Protein AF-A0A269ZG62-F1 (afdb_monomer_lite)

Radius of gyration: 19.11 Å; chains: 1; bounding box: 53×23×60 Å

Sequence (99 aa):
MLSLSNDHGPSASDSIGVIVLLVGWLCLLVPLLRARRLVPKPRLVLMAFCAGLVVTAWSVLLDAGLWWILGVTLAAGVQVAAASAVAWPRQSEFERAAG

Secondary structure (DSSP, 8-state):
---------S-HHHHHHHHHHHHHHHHHHHHHHHHTTTSSSHHHHHHHHHHHHHHHHHHHHTT-TTHHHHHHHHHHHHHHHHHHHHHHHHHHHHHHHH-

Structure (mmCIF, N/CA/C/O backbone):
data_AF-A0A269ZG62-F1
#
_entry.id   AF-A0A269ZG62-F1
#
loop_
_atom_site.group_PDB
_atom_site.id
_atom_site.type_symbol
_atom_site.label_atom_id
_atom_site.label_alt_id
_atom_site.label_comp_id
_atom_site.label_asym_id
_atom_site.label_entity_id
_atom_site.label_seq_id
_atom_site.pdbx_PDB_ins_code
_atom_site.Cartn_x
_atom_site.Cartn_y
_atom_site.Cartn_z
_atom_site.occupancy
_atom_site.B_iso_or_equiv
_atom_site.auth_seq_id
_atom_site.auth_comp_id
_atom_site.auth_asym_id
_atom_site.auth_atom_id
_atom_site.pdbx_PDB_model_num
ATOM 1 N N . MET A 1 1 ? 37.589 -10.241 -23.067 1.00 39.53 1 MET A N 1
ATOM 2 C CA . MET A 1 1 ? 36.638 -9.172 -23.438 1.00 39.53 1 MET A CA 1
ATOM 3 C C . MET A 1 1 ? 35.261 -9.806 -23.526 1.00 39.53 1 MET A C 1
ATOM 5 O O . MET A 1 1 ? 34.955 -10.451 -24.518 1.00 39.53 1 MET A O 1
ATOM 9 N N . LEU A 1 2 ? 34.503 -9.760 -22.429 1.00 42.41 2 LEU A N 1
ATOM 10 C CA . LEU A 1 2 ? 33.143 -10.294 -22.375 1.00 42.41 2 LEU A CA 1
ATOM 11 C C . LEU A 1 2 ? 32.220 -9.284 -23.051 1.00 42.41 2 LEU A C 1
ATOM 13 O O . LEU A 1 2 ? 32.020 -8.180 -22.552 1.00 42.41 2 LEU A O 1
ATOM 17 N N . SER A 1 3 ? 31.740 -9.669 -24.226 1.00 40.72 3 SER A N 1
ATOM 18 C CA . SER A 1 3 ? 30.716 -8.961 -24.978 1.00 40.72 3 SER A CA 1
ATOM 19 C C . SER A 1 3 ? 29.434 -8.921 -24.138 1.00 40.72 3 SER A C 1
ATOM 21 O O . SER A 1 3 ? 28.768 -9.943 -23.987 1.00 40.72 3 SER A O 1
ATOM 23 N N . LEU A 1 4 ? 29.106 -7.763 -23.555 1.00 46.72 4 LEU A N 1
ATOM 24 C CA . LEU A 1 4 ? 27.808 -7.477 -22.929 1.00 46.72 4 LEU A CA 1
ATOM 25 C C . LEU A 1 4 ? 26.764 -7.267 -24.037 1.00 46.72 4 LEU A C 1
ATOM 27 O O . LEU A 1 4 ? 26.228 -6.186 -24.249 1.00 46.72 4 LEU A O 1
ATOM 31 N N . SER A 1 5 ? 26.520 -8.338 -24.791 1.00 52.75 5 SER A N 1
ATOM 32 C CA . SER A 1 5 ? 25.323 -8.507 -25.601 1.00 52.75 5 SER A CA 1
ATOM 33 C C . SER A 1 5 ? 24.185 -8.855 -24.648 1.00 52.75 5 SER A C 1
ATOM 35 O O . SER A 1 5 ? 24.060 -9.986 -24.191 1.00 52.75 5 SER A O 1
ATOM 37 N N . ASN A 1 6 ? 23.387 -7.864 -24.283 1.00 46.19 6 ASN A N 1
ATOM 38 C CA . ASN A 1 6 ? 22.005 -7.830 -24.729 1.00 46.19 6 ASN A CA 1
ATOM 39 C C . ASN A 1 6 ? 21.256 -6.710 -24.023 1.00 46.19 6 ASN A C 1
ATOM 41 O O . ASN A 1 6 ? 21.131 -6.659 -22.802 1.00 46.19 6 ASN A O 1
ATOM 45 N N . ASP A 1 7 ? 20.692 -5.903 -24.893 1.00 53.06 7 ASP A N 1
ATOM 46 C CA . ASP A 1 7 ? 19.609 -4.960 -24.743 1.00 53.06 7 ASP A CA 1
ATOM 47 C C . ASP A 1 7 ? 18.327 -5.671 -24.245 1.00 53.06 7 ASP A C 1
ATOM 49 O O . ASP A 1 7 ? 17.338 -5.806 -24.962 1.00 53.06 7 ASP A O 1
ATOM 53 N N . HIS A 1 8 ? 18.345 -6.217 -23.025 1.00 48.53 8 HIS A N 1
ATOM 54 C CA . HIS A 1 8 ? 17.120 -6.640 -22.354 1.00 48.53 8 HIS A CA 1
ATOM 55 C C . HIS A 1 8 ? 16.620 -5.451 -21.541 1.00 48.53 8 HIS A C 1
ATOM 57 O O . HIS A 1 8 ? 17.085 -5.203 -20.429 1.00 48.53 8 HIS A O 1
ATOM 63 N N . GLY A 1 9 ? 15.644 -4.728 -22.098 1.00 56.91 9 GLY A N 1
ATOM 64 C CA . GLY A 1 9 ? 14.714 -3.950 -21.281 1.00 56.91 9 GLY A CA 1
ATOM 65 C C . GLY A 1 9 ? 14.138 -4.810 -20.140 1.00 56.91 9 GLY A C 1
ATOM 66 O O . GLY A 1 9 ? 14.290 -6.036 -20.176 1.00 56.91 9 GLY A O 1
ATOM 67 N N . PRO A 1 10 ? 13.501 -4.192 -19.127 1.00 52.19 10 PRO A N 1
ATOM 68 C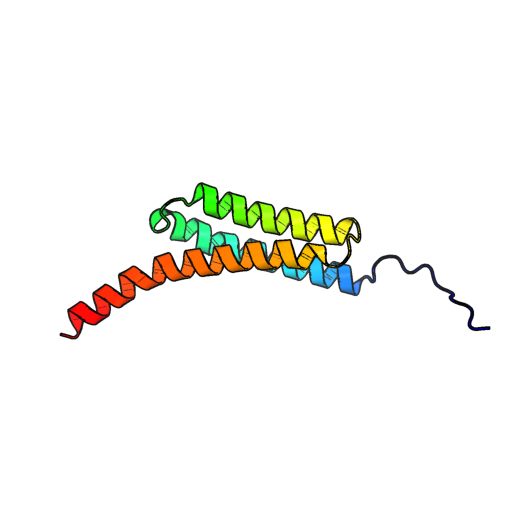 CA . PRO A 1 10 ? 13.094 -4.851 -17.882 1.00 52.19 10 PRO A CA 1
ATOM 69 C C . PRO A 1 10 ? 12.551 -6.256 -18.144 1.00 52.19 10 PRO A C 1
ATOM 71 O O . PRO A 1 10 ? 11.636 -6.429 -18.954 1.00 52.19 10 PRO A O 1
ATOM 74 N N . SER A 1 11 ? 13.161 -7.259 -17.503 1.00 65.56 11 SER A N 1
ATOM 75 C CA . SER A 1 11 ? 12.835 -8.665 -17.735 1.00 65.56 11 SER A CA 1
ATOM 76 C C . SER A 1 11 ? 11.323 -8.863 -17.616 1.00 65.56 11 SER A C 1
ATOM 78 O O . SER A 1 11 ? 10.685 -8.338 -16.700 1.00 65.56 11 SER A O 1
ATOM 80 N N . ALA A 1 12 ? 10.722 -9.639 -18.520 1.00 60.03 12 ALA A N 1
ATOM 81 C CA . ALA A 1 12 ? 9.287 -9.928 -18.474 1.00 60.03 12 ALA A CA 1
ATOM 82 C C . ALA A 1 12 ? 8.847 -10.480 -17.097 1.00 60.03 12 ALA A C 1
ATOM 84 O O . ALA A 1 12 ? 7.721 -10.237 -16.662 1.00 60.03 12 ALA A O 1
ATOM 85 N N . SER A 1 13 ? 9.753 -11.155 -1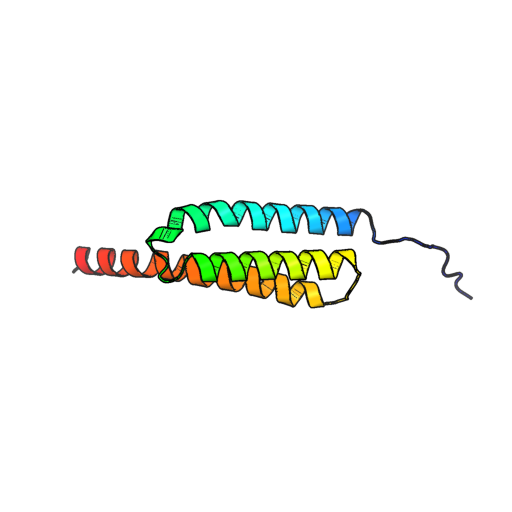6.376 1.00 60.34 13 SER A N 1
ATOM 86 C CA . SER A 1 13 ? 9.547 -11.607 -14.994 1.00 60.34 13 SER A CA 1
ATOM 87 C C . SER A 1 13 ? 9.327 -10.465 -13.999 1.00 60.34 13 SER A C 1
ATOM 89 O O . SER A 1 13 ? 8.477 -10.585 -13.117 1.00 60.34 13 SER A O 1
ATOM 91 N N . ASP A 1 14 ? 10.048 -9.355 -14.148 1.00 67.56 14 ASP A N 1
ATOM 92 C CA . ASP A 1 14 ? 9.991 -8.213 -13.228 1.00 67.56 14 ASP A CA 1
ATOM 93 C C . ASP A 1 14 ? 8.665 -7.473 -13.389 1.00 67.56 14 ASP A C 1
ATOM 95 O O . ASP A 1 14 ? 8.010 -7.107 -12.412 1.00 67.56 14 ASP A O 1
ATOM 99 N N . SER A 1 15 ? 8.200 -7.366 -14.636 1.00 69.12 15 SER A N 1
ATOM 100 C CA . SER A 1 15 ? 6.886 -6.808 -14.960 1.00 69.12 15 SER A CA 1
ATOM 101 C C . SER A 1 15 ? 5.751 -7.640 -14.356 1.00 69.12 15 SER A C 1
ATOM 103 O O . SER A 1 15 ? 4.825 -7.087 -13.761 1.00 69.12 15 SER A O 1
ATOM 105 N N . ILE A 1 16 ? 5.829 -8.974 -14.450 1.00 77.06 16 ILE A N 1
ATOM 106 C CA . ILE A 1 16 ? 4.832 -9.876 -13.851 1.00 77.06 16 ILE A CA 1
ATOM 107 C C . ILE A 1 16 ? 4.843 -9.752 -12.325 1.00 77.06 16 ILE A C 1
ATOM 109 O O . ILE A 1 16 ? 3.776 -9.632 -11.722 1.00 77.06 16 ILE A O 1
ATOM 113 N N . GLY A 1 17 ? 6.023 -9.729 -11.698 1.00 77.56 17 GLY A N 1
ATOM 114 C CA . GLY A 1 17 ? 6.155 -9.554 -10.251 1.00 77.56 17 GLY A CA 1
ATOM 115 C C . GLY A 1 17 ? 5.495 -8.265 -9.763 1.00 77.56 17 GLY A C 1
ATOM 116 O O . GLY A 1 17 ? 4.773 -8.272 -8.766 1.00 77.56 17 GLY A O 1
ATOM 117 N N . VAL A 1 18 ? 5.656 -7.174 -10.511 1.00 76.94 18 VAL A N 1
ATOM 118 C CA . VAL A 1 18 ? 5.062 -5.876 -10.172 1.00 76.94 18 VAL A CA 1
ATOM 119 C C . VAL A 1 18 ? 3.557 -5.868 -10.406 1.00 76.94 18 VAL A C 1
ATOM 121 O O . VAL A 1 18 ? 2.822 -5.349 -9.568 1.00 76.94 18 VAL A O 1
ATOM 124 N N . ILE A 1 19 ? 3.069 -6.475 -11.491 1.00 81.00 19 ILE A N 1
ATOM 125 C CA . ILE A 1 19 ? 1.627 -6.622 -11.726 1.00 81.00 19 ILE A CA 1
ATOM 126 C C . ILE A 1 19 ? 0.989 -7.413 -10.581 1.00 81.00 19 ILE A C 1
ATOM 128 O O . ILE A 1 19 ? -0.000 -6.963 -10.007 1.00 81.00 19 ILE A O 1
ATOM 132 N N . VAL A 1 20 ? 1.573 -8.552 -10.200 1.00 84.19 20 VAL A N 1
ATOM 133 C CA . VAL A 1 20 ? 1.081 -9.376 -9.086 1.00 84.19 20 VAL A CA 1
ATOM 134 C C . VAL A 1 20 ? 1.114 -8.593 -7.774 1.00 84.19 20 VAL A C 1
ATOM 136 O O . VAL A 1 20 ? 0.136 -8.620 -7.027 1.00 84.19 20 VAL A O 1
ATOM 139 N N . LEU A 1 21 ? 2.191 -7.847 -7.514 1.00 81.69 21 LEU A N 1
ATOM 140 C CA . LEU A 1 21 ? 2.323 -6.993 -6.336 1.00 81.69 21 LEU A CA 1
ATOM 141 C C . LEU A 1 21 ? 1.215 -5.930 -6.294 1.00 81.69 21 LEU A C 1
ATOM 143 O O . LEU A 1 21 ? 0.507 -5.818 -5.295 1.00 81.69 21 LEU A O 1
ATOM 147 N N . LEU A 1 22 ? 1.029 -5.172 -7.378 1.00 80.81 22 LEU A N 1
ATOM 148 C CA . LEU A 1 22 ? 0.021 -4.113 -7.473 1.00 80.81 22 LEU A CA 1
ATOM 149 C C . LEU A 1 22 ? -1.401 -4.668 -7.350 1.00 80.81 22 LEU A C 1
ATOM 151 O O . LEU A 1 22 ? -2.213 -4.102 -6.619 1.00 80.81 22 LEU A O 1
ATOM 155 N N . VAL A 1 23 ? -1.697 -5.791 -8.012 1.00 85.19 23 VAL A N 1
ATOM 156 C CA . VAL A 1 23 ? -2.993 -6.475 -7.903 1.00 85.19 23 VAL A CA 1
ATOM 157 C C . VAL A 1 23 ? -3.232 -6.947 -6.469 1.00 85.19 23 VAL A C 1
ATOM 159 O O . VAL A 1 23 ? -4.307 -6.702 -5.921 1.00 85.19 23 VAL A O 1
ATOM 162 N N . GLY A 1 24 ? -2.226 -7.546 -5.825 1.00 83.75 24 GLY A N 1
ATOM 163 C CA . GLY A 1 24 ? -2.299 -7.958 -4.423 1.00 83.75 24 GLY A CA 1
ATOM 164 C C . GLY A 1 24 ? -2.607 -6.787 -3.488 1.00 83.75 24 GLY A C 1
ATOM 165 O O . GLY A 1 24 ? -3.492 -6.881 -2.635 1.00 83.75 24 GLY A O 1
ATOM 166 N N . TRP A 1 25 ? -1.958 -5.641 -3.696 1.00 80.19 25 TRP A N 1
ATOM 167 C CA . TRP A 1 25 ? -2.262 -4.422 -2.951 1.00 80.19 25 TRP A CA 1
ATOM 168 C C . TRP A 1 25 ? -3.677 -3.896 -3.222 1.00 80.19 25 TRP A C 1
ATOM 170 O O . TRP A 1 25 ? -4.382 -3.519 -2.286 1.00 80.19 25 TRP A O 1
ATOM 180 N N . LEU A 1 26 ? -4.145 -3.917 -4.470 1.00 80.38 26 LEU A N 1
ATOM 181 C CA . LEU A 1 26 ? -5.523 -3.551 -4.812 1.00 80.38 26 LEU A CA 1
ATOM 182 C C . LEU A 1 26 ? -6.553 -4.437 -4.096 1.00 80.38 26 LEU A C 1
ATOM 184 O O . LEU A 1 26 ? -7.570 -3.929 -3.620 1.00 80.38 26 LEU A O 1
ATOM 188 N N . CYS A 1 27 ? -6.287 -5.735 -3.939 1.00 82.25 27 CYS A N 1
ATOM 189 C CA . CYS A 1 27 ? -7.154 -6.622 -3.160 1.00 82.25 27 CYS A CA 1
ATOM 190 C C . CYS A 1 27 ? -7.252 -6.193 -1.685 1.00 82.25 27 CYS A C 1
ATOM 192 O O . CYS A 1 27 ? -8.331 -6.276 -1.095 1.00 82.25 27 CYS A O 1
ATOM 194 N N . LEU A 1 28 ? -6.169 -5.663 -1.104 1.00 75.00 28 LEU A N 1
ATOM 195 C CA . LEU A 1 28 ? -6.143 -5.128 0.265 1.00 75.00 28 LEU A CA 1
ATOM 196 C C . LEU A 1 28 ? -6.864 -3.776 0.412 1.00 75.00 28 LEU A C 1
ATOM 198 O O . LEU A 1 28 ? -7.142 -3.332 1.529 1.00 75.00 28 LEU A O 1
ATOM 202 N N . LEU A 1 29 ? -7.263 -3.142 -0.690 1.00 78.69 29 LEU A N 1
ATOM 203 C CA . LEU A 1 29 ? -8.133 -1.966 -0.660 1.00 78.69 29 LEU A CA 1
ATOM 204 C C . LEU A 1 29 ? -9.553 -2.324 -0.186 1.00 78.69 29 LEU A C 1
ATOM 206 O O . LEU A 1 29 ? -10.193 -1.551 0.525 1.00 78.69 29 LEU A O 1
ATOM 210 N N . VAL A 1 30 ? -10.051 -3.511 -0.543 1.00 78.88 30 VAL A N 1
ATOM 211 C CA . VAL A 1 30 ? -11.403 -3.979 -0.193 1.00 78.88 30 VAL A CA 1
ATOM 212 C C . VAL A 1 30 ? -11.627 -4.070 1.326 1.00 78.88 30 VAL A C 1
ATOM 214 O O . VAL A 1 30 ? -12.607 -3.485 1.805 1.00 78.88 30 VAL A O 1
ATOM 217 N N . PRO A 1 31 ? -10.776 -4.753 2.121 1.00 75.12 31 PRO A N 1
ATOM 218 C CA . PRO A 1 31 ? -10.936 -4.786 3.573 1.00 75.12 31 PRO A CA 1
ATOM 219 C C . PRO A 1 31 ? -10.791 -3.396 4.200 1.00 75.12 31 PRO A C 1
ATOM 221 O O . PRO A 1 31 ? -11.558 -3.071 5.105 1.00 75.12 31 PRO A O 1
ATOM 224 N N . LEU A 1 32 ? -9.908 -2.540 3.672 1.00 76.69 32 LEU A N 1
ATOM 225 C CA . LEU A 1 32 ? -9.756 -1.152 4.121 1.00 76.69 32 LEU A CA 1
ATOM 226 C C . LEU A 1 32 ? -11.053 -0.345 3.930 1.00 76.69 32 LEU A C 1
ATOM 228 O O . LEU A 1 32 ? -11.513 0.350 4.838 1.00 76.69 32 LEU A O 1
ATOM 232 N N . LEU A 1 33 ? -11.691 -0.480 2.764 1.00 79.56 33 LEU A N 1
ATOM 233 C CA . LEU A 1 33 ? -12.966 0.167 2.455 1.00 79.56 33 LEU A CA 1
ATOM 234 C C . LEU A 1 33 ? -14.112 -0.365 3.322 1.00 79.56 33 LEU A C 1
ATOM 236 O O . LEU A 1 33 ? -14.976 0.413 3.727 1.00 79.56 33 LEU A O 1
ATOM 240 N N . ARG A 1 34 ? -14.120 -1.663 3.648 1.00 80.06 34 ARG A N 1
ATOM 241 C CA . ARG A 1 34 ? -15.098 -2.251 4.580 1.00 80.06 34 ARG A CA 1
ATOM 242 C C . ARG A 1 34 ? -14.888 -1.751 6.012 1.00 80.06 34 ARG A C 1
ATOM 244 O O . ARG A 1 34 ? -15.857 -1.401 6.681 1.00 80.06 34 ARG A O 1
ATOM 251 N N . ALA A 1 35 ? -13.636 -1.641 6.454 1.00 75.44 35 ALA A N 1
ATOM 252 C CA . ALA A 1 35 ? -13.257 -1.181 7.789 1.00 75.44 35 ALA A CA 1
ATOM 253 C C . ALA A 1 35 ? -13.272 0.350 7.956 1.00 75.44 35 ALA A C 1
ATOM 255 O O . ALA A 1 35 ? -13.054 0.848 9.058 1.00 75.44 35 ALA A O 1
ATOM 256 N N . ARG A 1 36 ? -13.585 1.119 6.904 1.00 75.81 36 ARG A N 1
ATOM 257 C CA . ARG A 1 36 ? -13.517 2.594 6.899 1.00 75.81 36 ARG A CA 1
ATOM 258 C C . ARG A 1 36 ? -14.280 3.292 8.030 1.00 75.81 36 ARG A C 1
ATOM 260 O O . ARG A 1 36 ? -13.955 4.425 8.352 1.00 75.81 36 ARG A O 1
ATOM 267 N N . ARG A 1 37 ? -15.316 2.654 8.588 1.00 77.56 37 ARG A N 1
ATOM 268 C CA . ARG A 1 37 ? -16.115 3.200 9.702 1.00 77.56 37 ARG A CA 1
ATOM 269 C C . ARG A 1 37 ? -15.404 3.103 11.055 1.00 77.56 37 ARG A C 1
ATOM 271 O O . ARG A 1 37 ? -15.753 3.846 11.958 1.00 77.56 37 ARG A O 1
ATOM 278 N N . LEU A 1 38 ? -14.439 2.194 11.181 1.00 76.00 38 LEU A N 1
ATOM 279 C CA . LEU A 1 38 ? -13.662 1.950 12.400 1.00 76.00 38 LEU A CA 1
ATOM 280 C C . LEU A 1 38 ? -12.355 2.756 12.422 1.00 76.00 38 LEU A C 1
ATOM 282 O O . LEU A 1 38 ? -11.719 2.890 13.460 1.00 76.00 38 LEU A O 1
ATOM 286 N N . VAL A 1 39 ? -11.951 3.303 11.274 1.00 74.62 39 VAL A N 1
ATOM 287 C CA . VAL A 1 39 ? -10.732 4.098 11.130 1.00 74.62 39 VAL A CA 1
ATOM 288 C C . VAL A 1 39 ? -11.071 5.581 11.339 1.00 74.62 39 VAL A C 1
ATOM 290 O O . VAL A 1 39 ? -11.975 6.079 10.671 1.00 74.62 39 VAL A O 1
ATOM 293 N N . PRO A 1 40 ? -10.342 6.333 12.188 1.00 72.44 40 PRO A N 1
ATOM 294 C CA . PRO A 1 40 ? -10.676 7.726 12.512 1.00 72.44 40 PRO A CA 1
ATOM 295 C C . PRO A 1 40 ? -10.530 8.700 11.330 1.00 72.44 40 PRO A C 1
ATOM 297 O O . PRO A 1 40 ? -11.227 9.710 11.265 1.00 72.44 40 PRO A O 1
ATOM 300 N N . LYS A 1 41 ? -9.637 8.416 10.370 1.00 82.00 41 LYS A N 1
ATOM 301 C CA . LYS A 1 41 ? -9.432 9.230 9.154 1.00 82.00 41 LYS A CA 1
ATOM 302 C C . LYS A 1 41 ? -9.310 8.346 7.905 1.00 82.00 41 LYS A C 1
ATOM 304 O O . LYS A 1 41 ? -8.234 8.264 7.311 1.00 82.00 41 LYS A O 1
ATOM 309 N N . PRO A 1 42 ? -10.402 7.702 7.455 1.00 80.88 42 PRO A N 1
ATOM 310 C CA . PRO A 1 42 ? -10.344 6.683 6.407 1.00 80.88 42 PRO A CA 1
ATOM 311 C C . PRO A 1 42 ? -9.912 7.253 5.054 1.00 80.88 42 PRO A C 1
ATOM 313 O O . PRO A 1 42 ? -9.238 6.573 4.291 1.00 80.88 42 PRO A O 1
ATOM 316 N N . ARG A 1 43 ? -10.246 8.520 4.767 1.00 85.44 43 ARG A N 1
ATOM 317 C CA . ARG A 1 43 ? -9.793 9.211 3.550 1.00 85.44 43 ARG A CA 1
ATOM 318 C C . ARG A 1 43 ? -8.279 9.400 3.530 1.00 85.44 43 ARG A C 1
ATOM 320 O O . ARG A 1 43 ? -7.669 9.179 2.498 1.00 8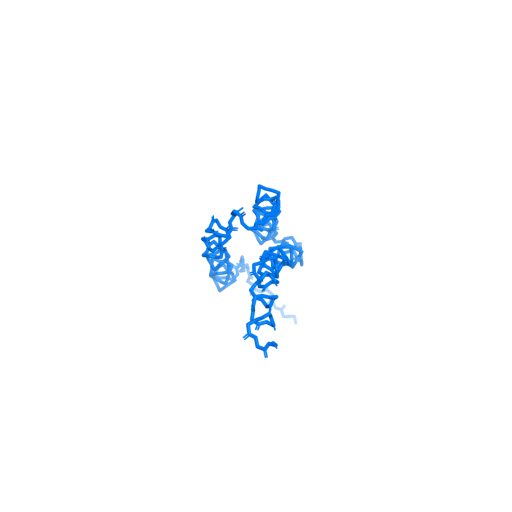5.44 43 ARG A O 1
ATOM 327 N N . LEU A 1 44 ? -7.686 9.780 4.661 1.00 84.62 44 LEU A N 1
ATOM 328 C CA . LEU A 1 44 ? -6.248 10.034 4.758 1.00 84.62 44 LEU A CA 1
ATOM 329 C C . LEU A 1 44 ? -5.457 8.725 4.646 1.00 84.62 44 LEU A C 1
ATOM 331 O O . LEU A 1 44 ? -4.477 8.661 3.915 1.00 84.62 44 LEU A O 1
ATOM 335 N N . VAL A 1 45 ? -5.955 7.665 5.285 1.00 84.50 45 VAL A N 1
ATOM 336 C CA . VAL A 1 45 ? -5.446 6.290 5.156 1.00 84.50 45 VAL A CA 1
ATOM 337 C C . VAL A 1 45 ? -5.543 5.810 3.703 1.00 84.50 45 VAL A C 1
ATOM 339 O O . VAL A 1 45 ? -4.557 5.341 3.147 1.00 84.50 45 VAL A O 1
ATOM 342 N N . LEU A 1 46 ? -6.687 6.004 3.040 1.00 85.50 46 LEU A N 1
ATOM 343 C CA . LEU A 1 46 ? -6.856 5.645 1.630 1.00 85.50 46 LEU A CA 1
ATOM 344 C C . LEU A 1 46 ? -5.914 6.438 0.710 1.00 85.50 46 LEU A C 1
ATOM 346 O O . LEU A 1 46 ? -5.291 5.853 -0.168 1.00 85.50 46 LEU A O 1
ATOM 350 N N . MET A 1 47 ? -5.772 7.750 0.923 1.00 88.62 47 MET A N 1
ATOM 351 C CA . MET A 1 47 ? -4.852 8.589 0.148 1.00 88.62 47 MET A CA 1
ATOM 352 C C . MET A 1 47 ? -3.397 8.159 0.341 1.00 88.62 47 MET A C 1
ATOM 354 O O . MET A 1 47 ? -2.674 8.064 -0.643 1.00 88.62 47 MET A O 1
ATOM 358 N N . ALA A 1 48 ? -2.979 7.852 1.572 1.00 86.50 48 ALA A N 1
ATOM 359 C CA . ALA A 1 48 ? -1.632 7.363 1.860 1.00 86.50 48 ALA A CA 1
ATOM 360 C C . ALA A 1 48 ? -1.366 5.996 1.207 1.00 86.50 48 ALA A C 1
ATOM 362 O O . ALA A 1 48 ? -0.300 5.783 0.636 1.00 86.50 48 ALA A O 1
ATOM 363 N N . PHE A 1 49 ? -2.354 5.097 1.227 1.00 87.44 49 PHE A N 1
ATOM 364 C CA . PHE A 1 49 ? -2.266 3.808 0.547 1.00 87.44 49 PHE A CA 1
ATOM 365 C C . PHE A 1 49 ? -2.126 3.966 -0.973 1.00 87.44 49 PHE A C 1
ATOM 367 O O . PHE A 1 49 ? -1.219 3.397 -1.578 1.00 87.44 49 PHE A O 1
ATOM 374 N N . CYS A 1 50 ? -2.981 4.789 -1.590 1.00 87.94 50 CYS A N 1
ATOM 375 C CA . CYS A 1 50 ? -2.904 5.085 -3.019 1.00 87.94 50 CYS A CA 1
ATOM 376 C C . CYS A 1 50 ? -1.586 5.775 -3.387 1.00 87.94 50 CYS A C 1
ATOM 378 O O . CYS A 1 50 ? -0.998 5.442 -4.409 1.00 87.94 50 CYS A O 1
ATOM 380 N N . ALA A 1 51 ? -1.093 6.695 -2.553 1.00 88.31 51 ALA A N 1
ATOM 381 C CA . ALA A 1 51 ? 0.203 7.333 -2.757 1.00 88.31 51 ALA A CA 1
ATOM 382 C C . ALA A 1 51 ? 1.342 6.304 -2.737 1.00 88.31 51 ALA A C 1
ATOM 384 O O . ALA A 1 51 ? 2.199 6.341 -3.614 1.00 88.31 51 ALA A O 1
ATOM 385 N N . GLY A 1 52 ? 1.313 5.346 -1.803 1.00 86.19 52 GLY A N 1
ATOM 386 C CA . GLY A 1 52 ? 2.265 4.235 -1.767 1.00 86.19 52 GLY A CA 1
ATOM 387 C C . GLY A 1 52 ? 2.257 3.429 -3.066 1.00 86.19 52 GLY A C 1
ATOM 388 O O . GLY A 1 52 ? 3.311 3.214 -3.659 1.00 86.19 52 GLY A O 1
ATOM 389 N N . LEU A 1 53 ? 1.067 3.083 -3.570 1.00 87.19 53 LEU A N 1
ATOM 390 C CA . LEU A 1 53 ? 0.929 2.368 -4.842 1.00 87.19 53 LEU A CA 1
ATOM 391 C C . LEU A 1 53 ? 1.433 3.164 -6.042 1.00 87.19 53 LEU A C 1
ATOM 393 O O . LEU A 1 53 ? 2.111 2.601 -6.897 1.00 87.19 53 LEU A O 1
ATOM 397 N N . VAL A 1 54 ? 1.124 4.460 -6.103 1.00 89.19 54 VAL A N 1
ATOM 398 C CA . VAL A 1 54 ? 1.596 5.344 -7.174 1.00 89.19 54 VAL A CA 1
ATOM 399 C C . VAL A 1 54 ? 3.117 5.437 -7.152 1.00 89.19 54 VAL A C 1
ATOM 401 O O . VAL A 1 54 ? 3.731 5.308 -8.204 1.00 89.19 54 VAL A O 1
ATOM 404 N N . VAL A 1 55 ? 3.735 5.592 -5.977 1.00 87.19 55 VAL A N 1
ATOM 405 C CA . VAL A 1 55 ? 5.200 5.629 -5.834 1.00 87.19 55 VAL A CA 1
ATOM 406 C C . VAL A 1 55 ? 5.828 4.302 -6.253 1.00 87.19 55 VAL A C 1
ATOM 408 O O . VAL A 1 55 ? 6.817 4.308 -6.980 1.00 87.19 55 VAL A O 1
ATOM 411 N N . THR A 1 56 ? 5.251 3.166 -5.850 1.00 84.12 56 THR A N 1
ATOM 412 C CA . THR A 1 56 ? 5.727 1.842 -6.273 1.00 84.12 56 THR A CA 1
ATOM 413 C C . THR A 1 56 ? 5.618 1.668 -7.783 1.00 84.12 56 THR A C 1
ATOM 415 O O . THR A 1 56 ? 6.607 1.316 -8.418 1.00 84.12 56 THR A O 1
ATOM 418 N N . ALA A 1 57 ? 4.456 1.957 -8.373 1.00 83.75 57 ALA A N 1
ATOM 419 C CA . ALA A 1 57 ? 4.245 1.833 -9.811 1.00 83.75 57 ALA A CA 1
ATOM 420 C C .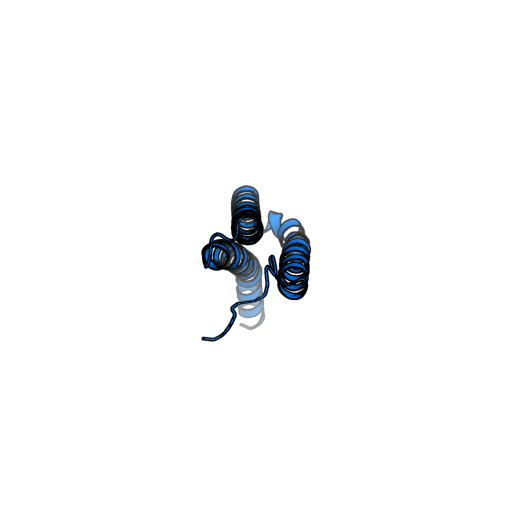 ALA A 1 57 ? 5.178 2.765 -10.595 1.00 83.75 57 ALA A C 1
ATOM 422 O O . ALA A 1 57 ? 5.876 2.309 -11.491 1.00 83.75 57 ALA A O 1
ATOM 423 N N . TRP A 1 58 ? 5.254 4.042 -10.217 1.00 87.88 58 TRP A N 1
ATOM 424 C CA . TRP A 1 58 ? 6.158 5.021 -10.824 1.00 87.88 58 TRP A CA 1
ATOM 425 C C . TRP A 1 58 ? 7.619 4.581 -10.745 1.00 87.88 58 TRP A C 1
ATOM 427 O O . TRP A 1 58 ? 8.322 4.603 -11.751 1.00 87.88 58 TRP A O 1
ATOM 437 N N . SER A 1 59 ? 8.066 4.146 -9.562 1.00 82.88 59 SER A N 1
ATOM 438 C CA . SER A 1 59 ? 9.445 3.706 -9.359 1.00 82.88 59 SER A CA 1
ATOM 439 C C . SER A 1 59 ? 9.802 2.498 -10.211 1.00 82.88 59 SER A C 1
ATOM 441 O O . SER A 1 59 ? 10.948 2.401 -10.631 1.00 82.88 59 SER A O 1
ATOM 443 N N . VAL A 1 60 ? 8.864 1.579 -10.437 1.00 80.69 60 VAL A N 1
ATOM 444 C CA . VAL A 1 60 ? 9.100 0.426 -11.309 1.00 80.69 60 VAL A CA 1
ATOM 445 C C . VAL A 1 60 ? 9.080 0.855 -1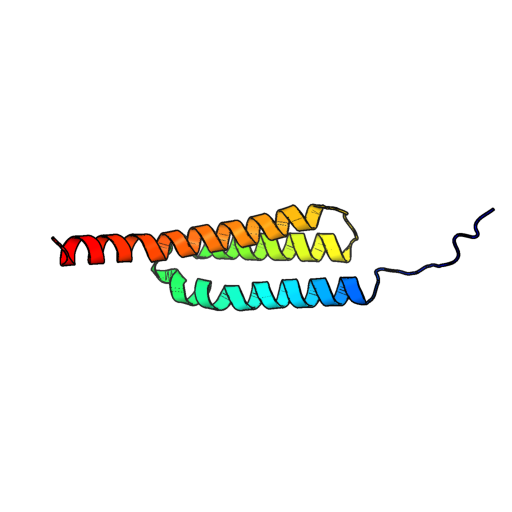2.771 1.00 80.69 60 VAL A C 1
ATOM 447 O O . VAL A 1 60 ? 9.977 0.492 -13.522 1.00 80.69 60 VAL A O 1
ATOM 450 N N . LEU A 1 61 ? 8.064 1.620 -13.188 1.00 81.94 61 LEU A N 1
ATOM 451 C CA . LEU A 1 61 ? 7.883 2.002 -14.591 1.00 81.94 61 LEU A CA 1
ATOM 452 C C . LEU A 1 61 ? 9.051 2.834 -15.123 1.00 81.94 61 LEU A C 1
ATOM 454 O O . LEU A 1 61 ? 9.379 2.732 -16.301 1.00 81.94 61 LEU A O 1
ATOM 458 N N . LEU A 1 62 ? 9.644 3.668 -14.272 1.00 83.19 62 LEU A N 1
ATOM 459 C CA . LEU A 1 62 ? 10.765 4.527 -14.644 1.00 83.19 62 LEU A CA 1
ATOM 460 C C . LEU A 1 62 ? 12.126 3.987 -14.214 1.00 83.19 62 LEU A C 1
ATOM 462 O O . LEU A 1 62 ? 13.100 4.730 -14.290 1.00 83.19 62 LEU A O 1
ATOM 466 N N . ASP A 1 63 ? 12.185 2.744 -13.733 1.00 76.94 63 ASP A N 1
ATOM 467 C CA . ASP A 1 63 ? 13.406 2.125 -13.214 1.00 76.94 63 ASP A CA 1
ATOM 468 C C . ASP A 1 63 ? 14.169 3.047 -12.243 1.00 76.94 63 ASP A C 1
ATOM 470 O O . ASP A 1 63 ? 15.376 3.269 -12.318 1.00 76.94 63 ASP A O 1
ATOM 474 N N . ALA A 1 64 ? 13.433 3.644 -11.303 1.00 80.38 64 ALA A N 1
ATOM 475 C CA . ALA A 1 64 ? 13.986 4.594 -10.343 1.00 80.38 64 ALA A CA 1
ATOM 476 C C . ALA A 1 64 ? 14.828 3.907 -9.245 1.00 80.38 64 ALA A C 1
ATOM 478 O O . ALA A 1 64 ? 15.065 4.494 -8.191 1.00 80.38 64 ALA A O 1
ATOM 479 N N . GLY A 1 65 ? 15.260 2.657 -9.432 1.00 79.06 65 GLY A N 1
ATOM 480 C CA . GLY A 1 65 ? 15.990 1.883 -8.431 1.00 79.06 65 GLY A CA 1
ATOM 481 C C . GLY A 1 65 ? 15.123 1.518 -7.222 1.00 79.06 65 GLY A C 1
ATOM 482 O O . GLY A 1 65 ? 13.983 1.099 -7.364 1.00 79.06 65 GLY A O 1
ATOM 483 N N . LEU A 1 66 ? 15.650 1.665 -6.002 1.00 83.56 66 LEU A N 1
ATOM 484 C CA . LEU A 1 66 ? 15.037 1.145 -4.763 1.00 83.56 66 LEU A CA 1
ATOM 485 C C . LEU A 1 66 ? 13.834 1.950 -4.227 1.00 83.56 66 LEU A C 1
ATOM 487 O O . LEU A 1 66 ? 13.312 1.643 -3.154 1.00 83.56 66 LEU A O 1
ATOM 491 N N . TRP A 1 67 ? 13.368 2.974 -4.942 1.00 82.62 67 TRP A N 1
ATOM 492 C CA . TRP A 1 67 ? 12.269 3.839 -4.492 1.00 82.62 67 TRP A CA 1
ATOM 493 C C . TRP A 1 67 ? 10.933 3.101 -4.324 1.00 82.62 67 TRP A C 1
ATOM 495 O O . TRP A 1 67 ? 10.095 3.506 -3.515 1.00 82.62 67 TRP A O 1
ATOM 505 N N . TRP A 1 68 ? 10.748 1.970 -5.005 1.00 79.69 68 TRP A N 1
ATOM 506 C CA . TRP A 1 68 ? 9.562 1.128 -4.866 1.00 79.69 68 TRP A CA 1
ATOM 507 C C . TRP A 1 68 ? 9.406 0.570 -3.445 1.00 79.69 68 TRP A C 1
ATOM 509 O O . TRP A 1 68 ? 8.271 0.380 -3.002 1.00 79.69 68 TRP A O 1
ATOM 519 N N . ILE A 1 69 ? 10.513 0.389 -2.706 1.00 84.31 69 ILE A N 1
ATOM 520 C CA . ILE A 1 69 ? 10.510 -0.051 -1.302 1.00 84.31 69 ILE A CA 1
ATOM 521 C C . ILE A 1 69 ? 9.785 0.972 -0.433 1.00 84.31 69 ILE A C 1
ATOM 523 O O . ILE A 1 69 ? 8.998 0.591 0.432 1.00 84.31 69 ILE A O 1
ATOM 527 N N . LEU A 1 70 ? 9.993 2.269 -0.681 1.00 86.44 70 LEU A N 1
ATOM 528 C CA . LEU A 1 70 ? 9.313 3.335 0.051 1.00 86.44 70 LEU A CA 1
ATOM 529 C C . LEU A 1 70 ? 7.793 3.238 -0.144 1.00 86.44 70 LEU A C 1
ATOM 531 O O . LEU A 1 70 ? 7.041 3.255 0.831 1.00 86.44 70 LEU A O 1
ATOM 535 N N . GLY A 1 71 ? 7.348 3.077 -1.395 1.00 85.50 71 GLY A N 1
ATOM 536 C CA . GLY A 1 71 ? 5.928 2.944 -1.728 1.00 85.50 71 GLY A CA 1
ATOM 537 C C . GLY A 1 71 ? 5.284 1.700 -1.105 1.00 85.50 71 GLY A C 1
ATOM 538 O O . GLY A 1 71 ? 4.216 1.796 -0.496 1.00 85.50 71 GLY A O 1
ATOM 539 N N . VAL A 1 72 ? 5.982 0.558 -1.152 1.00 85.31 72 VAL A N 1
ATOM 540 C CA . VAL A 1 72 ? 5.543 -0.709 -0.542 1.00 85.31 72 VAL A CA 1
ATOM 541 C C . VAL A 1 72 ? 5.468 -0.589 0.977 1.00 85.31 72 VAL A C 1
ATOM 543 O O . VAL A 1 72 ? 4.477 -0.997 1.578 1.00 85.31 72 VAL A O 1
ATOM 546 N N . THR A 1 73 ? 6.481 0.005 1.609 1.00 87.75 73 THR A N 1
ATOM 547 C CA . THR A 1 73 ? 6.529 0.173 3.069 1.00 87.75 73 THR A CA 1
ATOM 548 C C . THR A 1 73 ? 5.419 1.103 3.547 1.00 87.75 73 THR A C 1
ATOM 550 O O . THR A 1 73 ? 4.779 0.829 4.562 1.00 87.75 73 THR A O 1
ATOM 553 N N . LEU A 1 74 ? 5.132 2.168 2.793 1.00 86.50 74 LEU A N 1
ATOM 554 C CA . LEU A 1 74 ? 4.020 3.066 3.081 1.00 86.50 74 LEU A CA 1
ATOM 555 C C . LEU A 1 74 ? 2.674 2.335 2.964 1.00 86.50 74 LEU A C 1
ATOM 557 O O . LEU A 1 74 ? 1.864 2.395 3.888 1.00 86.50 74 LEU A O 1
ATOM 561 N N . ALA A 1 75 ? 2.449 1.602 1.868 1.00 84.94 75 ALA A N 1
ATOM 562 C CA . ALA A 1 75 ? 1.228 0.823 1.663 1.00 84.94 75 ALA A CA 1
ATOM 563 C C . ALA A 1 75 ? 1.030 -0.236 2.766 1.00 84.94 75 ALA A C 1
ATOM 565 O O . ALA A 1 75 ? -0.066 -0.358 3.3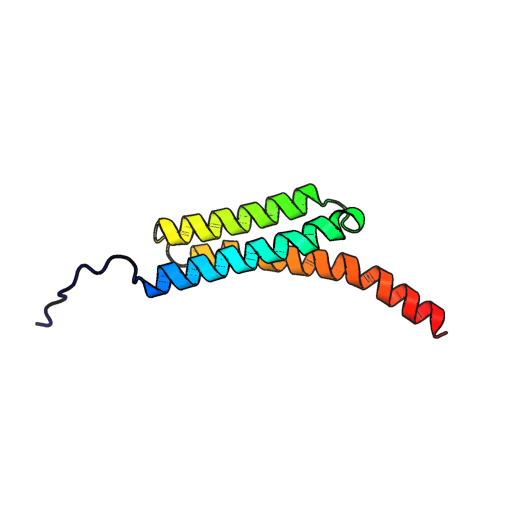21 1.00 84.94 75 ALA A O 1
ATOM 566 N N . ALA A 1 76 ? 2.101 -0.939 3.145 1.00 86.19 76 ALA A N 1
ATOM 567 C CA . ALA A 1 76 ? 2.107 -1.915 4.231 1.00 86.19 76 ALA A CA 1
ATOM 568 C C . ALA A 1 76 ? 1.802 -1.272 5.587 1.00 86.19 76 ALA A C 1
ATOM 570 O O . ALA A 1 76 ? 0.916 -1.734 6.306 1.00 86.19 76 ALA A O 1
ATOM 571 N N . GLY A 1 77 ? 2.490 -0.179 5.926 1.00 86.69 77 GLY A N 1
ATOM 572 C CA . GLY A 1 77 ? 2.316 0.519 7.199 1.00 86.69 77 GLY A CA 1
ATOM 573 C C . GLY A 1 77 ? 0.886 1.016 7.398 1.00 86.69 77 GLY A C 1
ATOM 574 O O . GLY A 1 77 ? 0.326 0.886 8.485 1.00 86.69 77 GLY A O 1
ATOM 575 N N . VAL A 1 78 ? 0.252 1.503 6.329 1.00 85.38 78 VAL A N 1
ATOM 576 C CA . VAL A 1 78 ? -1.151 1.931 6.356 1.00 85.38 78 VAL A CA 1
ATOM 577 C C . VAL A 1 78 ? -2.101 0.756 6.615 1.00 85.38 78 VAL A C 1
ATOM 579 O O . VAL A 1 78 ? -3.040 0.896 7.398 1.00 85.38 78 VAL A O 1
ATOM 582 N N . GLN A 1 79 ? -1.855 -0.409 6.008 1.00 83.69 79 GLN A N 1
ATOM 583 C CA . GLN A 1 79 ? -2.657 -1.615 6.250 1.00 83.69 79 GLN A CA 1
ATOM 584 C C . GLN A 1 79 ? -2.487 -2.132 7.684 1.00 83.69 79 GLN A C 1
ATOM 586 O O . GLN A 1 79 ? -3.478 -2.474 8.327 1.00 83.69 79 GLN A O 1
ATOM 591 N N . VAL A 1 80 ? -1.264 -2.119 8.224 1.00 85.06 80 VAL A N 1
ATOM 592 C CA . VAL A 1 80 ? -0.992 -2.495 9.622 1.00 85.06 80 VAL A CA 1
ATOM 593 C C . VAL A 1 80 ? -1.687 -1.540 10.594 1.00 85.06 80 VAL A C 1
ATOM 595 O O . VAL A 1 80 ? -2.351 -1.994 11.523 1.00 85.06 80 VAL A O 1
ATOM 598 N N . ALA A 1 81 ? -1.603 -0.228 10.358 1.00 81.50 81 ALA A N 1
ATOM 599 C CA . ALA A 1 81 ? -2.274 0.778 11.181 1.00 81.50 81 ALA A CA 1
ATOM 600 C C . ALA A 1 81 ? -3.808 0.659 11.122 1.00 81.50 81 ALA A C 1
ATOM 602 O O . ALA A 1 81 ? -4.498 0.841 12.124 1.00 81.50 81 ALA A O 1
ATOM 603 N N . ALA A 1 82 ? -4.361 0.336 9.951 1.00 78.31 82 ALA A N 1
ATOM 604 C CA . ALA A 1 82 ? -5.789 0.082 9.815 1.00 78.31 82 ALA A CA 1
ATOM 605 C C . ALA A 1 82 ? -6.208 -1.218 10.521 1.00 78.31 82 ALA A C 1
ATOM 607 O O . ALA A 1 82 ? -7.245 -1.246 11.181 1.00 78.31 82 ALA A O 1
ATOM 608 N N . ALA A 1 83 ? -5.404 -2.279 10.425 1.00 80.81 83 ALA A N 1
ATOM 609 C CA . ALA A 1 83 ? -5.667 -3.550 11.091 1.00 80.81 83 ALA A CA 1
ATOM 610 C C . ALA A 1 83 ? -5.610 -3.424 12.622 1.00 80.81 83 ALA A C 1
ATOM 612 O O . ALA A 1 83 ? -6.496 -3.937 13.306 1.00 80.81 83 ALA A O 1
ATOM 613 N N . SER A 1 84 ? -4.628 -2.698 13.166 1.00 80.12 84 SER A N 1
ATOM 614 C CA . SER A 1 84 ? -4.514 -2.467 14.611 1.00 80.12 84 SER A CA 1
ATOM 615 C C . SER A 1 84 ? -5.690 -1.655 15.159 1.00 80.12 84 SER A C 1
ATOM 617 O O . SER A 1 84 ? -6.239 -2.011 16.201 1.00 80.12 84 SER A O 1
ATOM 619 N N . ALA A 1 85 ? -6.161 -0.646 14.418 1.00 75.19 85 ALA A N 1
ATOM 620 C CA . ALA A 1 85 ? -7.352 0.124 14.780 1.00 75.19 85 ALA A CA 1
ATOM 621 C C . ALA A 1 85 ? -8.632 -0.733 14.847 1.00 75.19 85 ALA A C 1
ATOM 623 O O . ALA A 1 85 ? -9.537 -0.433 15.621 1.00 75.19 85 ALA A O 1
ATOM 624 N N . VAL A 1 86 ? -8.714 -1.811 14.060 1.00 73.25 86 VAL A N 1
ATOM 625 C CA . VAL A 1 86 ? -9.849 -2.751 14.071 1.00 73.25 86 VAL A CA 1
ATOM 626 C C . VAL A 1 86 ? -9.699 -3.833 15.144 1.00 73.25 86 VAL A C 1
ATOM 628 O O . VAL A 1 86 ? -10.700 -4.285 15.700 1.00 73.25 86 VAL A O 1
ATOM 631 N N . ALA A 1 87 ? -8.474 -4.279 15.427 1.00 76.62 87 ALA A N 1
ATOM 632 C CA . ALA A 1 87 ? -8.207 -5.331 16.406 1.00 76.62 87 ALA A CA 1
ATOM 633 C C . ALA A 1 87 ? -8.333 -4.837 17.857 1.00 76.62 87 ALA A C 1
ATOM 635 O O . ALA A 1 87 ? -8.849 -5.566 18.704 1.00 76.62 87 ALA A O 1
ATOM 636 N N . TRP A 1 88 ? -7.919 -3.594 18.127 1.00 69.81 88 TRP A N 1
ATOM 637 C CA . TRP A 1 88 ? -7.877 -3.017 19.474 1.00 69.81 88 TRP A CA 1
ATOM 638 C C . TRP A 1 88 ? -9.237 -2.995 20.202 1.00 69.81 88 TRP A C 1
ATOM 640 O O . TRP A 1 88 ? -9.303 -3.466 21.338 1.00 69.81 88 TRP A O 1
ATOM 650 N N . PRO A 1 89 ? -10.353 -2.554 19.581 1.00 64.00 89 PRO A N 1
ATOM 651 C CA . PRO A 1 89 ? -11.660 -2.587 20.238 1.00 64.00 89 PRO A CA 1
ATOM 652 C C . PRO A 1 89 ? -12.098 -4.012 20.599 1.00 64.00 89 PRO A C 1
ATOM 654 O O . PRO A 1 89 ? -12.609 -4.232 21.694 1.00 64.00 89 PRO A O 1
ATOM 657 N N . ARG A 1 90 ? -11.835 -4.999 19.728 1.00 63.03 90 ARG A N 1
ATOM 658 C CA . ARG A 1 90 ? -12.246 -6.392 19.968 1.00 63.03 90 ARG A CA 1
ATOM 659 C C . ARG A 1 90 ? -11.526 -7.011 21.159 1.00 63.03 90 ARG A C 1
ATOM 661 O O . ARG A 1 90 ? -12.162 -7.706 21.938 1.00 63.03 90 ARG A O 1
ATOM 668 N N . GLN A 1 91 ? -10.225 -6.760 21.323 1.00 69.06 91 GLN A N 1
ATOM 669 C CA . GLN A 1 91 ? -9.479 -7.279 22.477 1.00 69.06 91 GLN A CA 1
ATOM 670 C C . GLN A 1 91 ? -10.067 -6.784 23.804 1.00 69.06 91 GLN A C 1
ATOM 672 O O . GLN A 1 91 ? -10.274 -7.587 24.708 1.00 69.06 91 GLN A O 1
ATOM 677 N N . SER A 1 92 ? -10.444 -5.504 23.875 1.00 67.81 92 SER A N 1
ATOM 678 C CA . SER A 1 92 ? -11.051 -4.931 25.083 1.00 67.81 92 SER A CA 1
ATOM 679 C C . SER A 1 92 ? -12.426 -5.525 25.427 1.00 67.81 92 SER A C 1
ATOM 681 O O . SER A 1 92 ? -12.803 -5.579 26.596 1.00 67.81 92 SER A O 1
ATOM 683 N N . GLU A 1 93 ? -13.184 -5.990 24.430 1.00 70.88 93 GLU A N 1
ATOM 684 C CA . GLU A 1 93 ? -14.466 -6.677 24.638 1.00 70.88 93 GLU A CA 1
ATOM 685 C C . GLU A 1 93 ? -14.266 -8.109 25.149 1.00 70.88 93 GLU A C 1
ATOM 687 O O . GLU A 1 93 ? -14.975 -8.530 26.062 1.00 70.88 93 GLU A O 1
ATOM 692 N N . PHE A 1 94 ? -13.277 -8.838 24.619 1.00 69.88 94 PHE A N 1
ATOM 693 C CA . PHE A 1 94 ? -12.932 -10.175 25.109 1.00 69.88 94 PHE A CA 1
ATOM 694 C C . PHE A 1 94 ? -12.403 -10.148 26.548 1.00 69.88 94 PHE A C 1
ATOM 696 O O . PHE A 1 94 ? -12.811 -10.983 27.349 1.00 69.88 94 PHE A O 1
ATOM 703 N N . GLU A 1 95 ? -11.554 -9.179 26.901 1.00 71.56 95 GLU A N 1
ATOM 704 C CA . GLU A 1 95 ? -11.054 -9.023 28.275 1.00 71.56 95 GLU A CA 1
ATOM 705 C C . GLU A 1 95 ? -12.180 -8.709 29.270 1.00 71.56 95 GLU A C 1
ATOM 707 O O . GLU A 1 95 ? -12.195 -9.257 30.367 1.00 71.56 95 GLU A O 1
ATOM 712 N N . ARG A 1 96 ? -13.166 -7.887 28.881 1.00 68.31 96 ARG A N 1
ATOM 713 C CA . ARG A 1 96 ? -14.341 -7.591 29.723 1.00 68.31 96 ARG A CA 1
ATOM 714 C C . ARG A 1 96 ? -15.310 -8.760 29.873 1.00 68.31 96 ARG A C 1
ATOM 716 O O . ARG A 1 96 ? -16.036 -8.795 30.854 1.00 68.31 96 ARG A O 1
ATOM 723 N N . ALA A 1 97 ? -15.381 -9.661 28.897 1.00 69.88 97 ALA A N 1
ATOM 724 C CA . ALA A 1 97 ? -16.256 -10.833 28.957 1.00 69.88 97 ALA A CA 1
ATOM 725 C C . ALA A 1 97 ? -15.637 -12.007 29.739 1.00 69.88 97 ALA A C 1
ATOM 727 O O . ALA A 1 97 ? -16.350 -12.947 30.084 1.00 69.88 97 ALA A O 1
ATOM 728 N N . ALA A 1 98 ? -14.322 -11.974 29.976 1.00 73.12 98 ALA A N 1
ATOM 729 C CA . ALA A 1 98 ? -13.567 -13.032 30.643 1.00 73.12 98 ALA A CA 1
ATOM 730 C C . ALA A 1 98 ? -13.235 -12.740 32.122 1.00 73.12 98 ALA A C 1
ATOM 732 O O . ALA A 1 98 ? -12.681 -13.619 32.785 1.00 73.12 98 ALA A O 1
ATOM 733 N N . GLY A 1 99 ? -13.539 -11.537 32.623 1.00 64.12 99 GLY A N 1
ATOM 734 C CA . GLY A 1 99 ? -13.380 -11.128 34.027 1.00 64.12 99 GLY A CA 1
ATOM 735 C C . GLY A 1 99 ? -14.718 -10.951 34.725 1.00 64.12 99 GLY A C 1
ATOM 736 O O . GLY A 1 99 ? -14.762 -11.216 35.945 1.00 64.12 99 GLY A O 1
#

Organism: NCBI:txid33889

pLDDT: mean 75.98, std 11.7, range [39.53, 89.19]

Foldseek 3Di:
DDPPDDPDDPPPVLVVVLVVVLVVLVVLVVVLVVLCVLDPCSVVLVVQLVQLSVQLVVCSVVVVDPSNVVSVVSNVVSSVVSVCSVVVVVVVVVVVVVD